Protein AF-A0A212CF14-F1 (afdb_monomer)

Nearest PDB structures (foldseek):
  8j7t-assembly1_B  TM=9.811E-01  e=1.892E-06  Homo sapiens
  8j7v-assembly1_A  TM=9.620E-01  e=1.892E-06  Homo sapiens
  8j80-assembly1_B  TM=9.614E-01  e=1.771E-06  Homo sapiens
  8j7u-assembly1_B  TM=9.612E-01  e=1.892E-06  Homo sapiens
  8j7y-assembly1_B  TM=9.575E-01  e=2.305E-06  Homo sapiens

InterPro domains:
  IPR045316 Zinc transporter Msc2-like [PTHR45755] (1-54)

pLDDT: mean 86.9, std 7.07, range [53.22, 93.81]

Structure (mmCIF, N/CA/C/O backbone):
data_AF-A0A212CF14-F1
#
_entry.id   AF-A0A212CF14-F1
#
loop_
_atom_site.group_PDB
_atom_site.id
_atom_site.type_symbol
_atom_site.label_atom_id
_atom_site.label_alt_id
_atom_site.label_comp_id
_atom_site.label_asym_id
_atom_site.label_entity_id
_atom_site.label_seq_id
_atom_site.pdbx_PDB_ins_code
_atom_site.Cartn_x
_atom_site.Cartn_y
_atom_site.Cartn_z
_atom_site.occupancy
_atom_site.B_iso_or_equiv
_atom_site.auth_seq_id
_atom_site.auth_comp_id
_atom_site.auth_asym_id
_atom_site.auth_atom_id
_atom_site.pdbx_PDB_model_num
ATOM 1 N N . MET A 1 1 ? 17.418 3.767 0.081 1.00 53.22 1 MET A N 1
ATOM 2 C CA . MET A 1 1 ? 16.802 5.013 -0.426 1.00 53.22 1 MET A CA 1
ATOM 3 C C . MET A 1 1 ? 16.407 4.812 -1.890 1.00 53.22 1 MET A C 1
ATOM 5 O O . MET A 1 1 ? 17.162 5.188 -2.777 1.00 53.22 1 MET A O 1
ATOM 9 N N . GLN A 1 2 ? 15.281 4.140 -2.154 1.00 73.19 2 GLN A N 1
ATOM 10 C CA . GLN A 1 2 ? 14.754 3.963 -3.515 1.00 73.19 2 GLN A CA 1
ATOM 11 C C . GLN A 1 2 ? 13.867 5.161 -3.869 1.00 73.19 2 GLN A C 1
ATOM 13 O O . GLN A 1 2 ? 13.005 5.542 -3.076 1.00 73.19 2 GLN A O 1
ATOM 18 N N . ARG A 1 3 ? 14.136 5.787 -5.020 1.00 73.94 3 ARG A N 1
ATOM 19 C CA . ARG A 1 3 ? 13.433 6.994 -5.475 1.00 73.94 3 ARG A CA 1
ATOM 20 C C . ARG A 1 3 ? 12.069 6.648 -6.068 1.00 73.94 3 ARG A C 1
ATOM 22 O O . ARG A 1 3 ? 11.908 5.598 -6.690 1.00 73.94 3 ARG A O 1
ATOM 29 N N . THR A 1 4 ? 11.130 7.576 -5.918 1.00 81.00 4 THR A N 1
ATOM 30 C CA . THR A 1 4 ? 9.846 7.545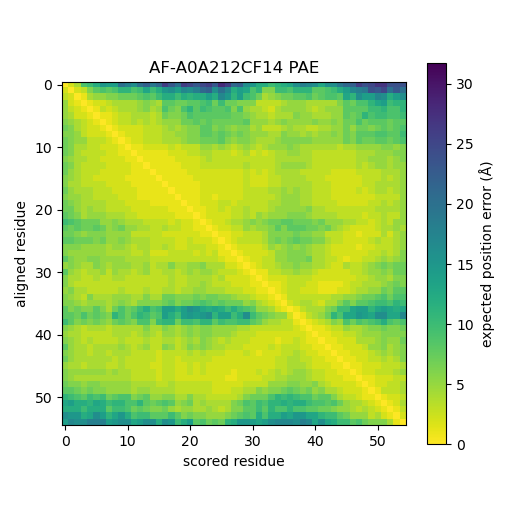 -6.617 1.00 81.00 4 THR A CA 1
ATOM 31 C C . THR A 1 4 ? 10.084 7.633 -8.128 1.00 81.00 4 THR A C 1
ATOM 33 O O . THR A 1 4 ? 10.890 8.464 -8.557 1.00 81.00 4 THR A O 1
ATOM 36 N N . PRO A 1 5 ? 9.439 6.791 -8.953 1.00 82.81 5 PRO A N 1
ATOM 37 C CA . PRO A 1 5 ? 9.599 6.865 -10.397 1.00 82.81 5 PRO A CA 1
ATOM 38 C C . PRO A 1 5 ? 8.913 8.130 -10.940 1.00 82.81 5 PRO A C 1
ATOM 40 O O . PRO A 1 5 ? 7.772 8.395 -10.554 1.00 82.81 5 PRO A O 1
ATOM 43 N N . PRO A 1 6 ? 9.526 8.857 -11.893 1.00 83.50 6 PRO A N 1
ATOM 44 C CA . PRO A 1 6 ? 8.966 10.103 -12.433 1.00 83.50 6 PRO A CA 1
ATOM 45 C C . PRO A 1 6 ? 7.612 9.904 -13.131 1.00 83.50 6 PRO A C 1
ATOM 47 O O . PRO A 1 6 ? 6.743 10.769 -13.104 1.00 83.50 6 PRO A O 1
ATOM 50 N N . LEU A 1 7 ? 7.388 8.714 -13.695 1.00 84.75 7 LEU A N 1
ATOM 51 C CA . LEU A 1 7 ? 6.109 8.307 -14.291 1.00 84.75 7 LEU A CA 1
ATOM 52 C C . LEU A 1 7 ? 4.950 8.290 -13.281 1.00 84.75 7 LEU A C 1
ATOM 54 O O . LEU A 1 7 ? 3.796 8.475 -13.662 1.00 84.75 7 LEU A O 1
ATOM 58 N N . LEU A 1 8 ? 5.245 8.065 -11.998 1.00 84.44 8 LEU A N 1
ATOM 59 C CA . LEU A 1 8 ? 4.246 7.998 -10.937 1.00 84.44 8 LEU A CA 1
ATOM 60 C C . LEU A 1 8 ? 4.057 9.333 -10.208 1.00 84.44 8 LEU A C 1
ATOM 62 O O . LEU A 1 8 ? 3.045 9.493 -9.532 1.00 84.44 8 LEU A O 1
ATOM 66 N N . GLU A 1 9 ? 4.959 10.305 -10.359 1.00 83.88 9 GLU A N 1
ATOM 67 C CA . GLU A 1 9 ? 4.888 11.582 -9.628 1.00 83.88 9 GLU A CA 1
ATOM 68 C C . GLU A 1 9 ? 3.589 12.353 -9.895 1.00 83.88 9 GLU A C 1
ATOM 70 O O . GLU A 1 9 ? 3.012 12.920 -8.971 1.00 83.88 9 GLU A O 1
ATOM 75 N N . ASN A 1 10 ? 3.078 12.312 -11.128 1.00 86.75 10 ASN A N 1
ATOM 76 C CA . ASN A 1 10 ? 1.822 12.982 -11.487 1.00 86.75 10 ASN A CA 1
ATOM 77 C C . ASN A 1 10 ? 0.573 12.169 -11.108 1.00 86.75 10 ASN A C 1
ATOM 79 O O . ASN A 1 10 ? -0.497 12.730 -10.873 1.00 86.75 10 ASN A O 1
ATOM 83 N N . THR A 1 11 ? 0.702 10.845 -11.038 1.00 89.31 11 THR A N 1
ATOM 84 C CA . THR A 1 11 ? -0.429 9.924 -10.855 1.00 89.31 11 THR A CA 1
ATOM 85 C C . THR A 1 11 ? -0.691 9.636 -9.375 1.00 89.31 11 THR A C 1
ATOM 87 O O . THR A 1 11 ? -1.843 9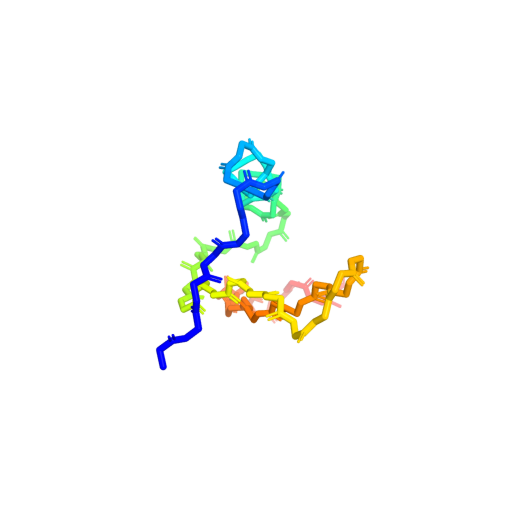.540 -8.954 1.00 89.31 11 THR A O 1
ATOM 90 N N . LEU A 1 12 ? 0.364 9.549 -8.556 1.00 89.69 12 LEU A N 1
ATOM 91 C CA . LEU A 1 12 ? 0.276 9.231 -7.127 1.00 89.69 12 LEU A CA 1
ATOM 92 C C . LEU A 1 12 ? -0.606 10.200 -6.329 1.00 89.69 12 LEU A C 1
ATOM 94 O O . LEU A 1 12 ? -1.444 9.704 -5.578 1.00 89.69 12 LEU A O 1
ATOM 98 N N . PRO A 1 13 ? -0.515 11.537 -6.493 1.00 90.19 13 PRO A N 1
ATOM 99 C CA . PRO A 1 13 ? -1.390 12.463 -5.775 1.00 90.19 13 PRO A CA 1
ATOM 100 C C . PRO A 1 13 ? -2.876 12.195 -6.037 1.00 90.19 13 PRO A C 1
ATOM 102 O O . PRO A 1 13 ? -3.680 12.214 -5.107 1.00 90.19 13 PRO A O 1
ATOM 105 N N . GLN A 1 14 ? -3.238 11.876 -7.284 1.00 91.81 14 GLN A N 1
ATOM 106 C CA . GLN A 1 14 ? -4.616 11.540 -7.645 1.00 91.81 14 GLN A CA 1
ATOM 107 C C . GLN A 1 14 ? -5.054 10.209 -7.023 1.00 91.81 14 GLN A C 1
ATOM 109 O O . GLN A 1 14 ? -6.183 10.088 -6.548 1.00 91.81 14 GLN A O 1
ATOM 114 N N . CYS A 1 15 ? -4.165 9.212 -6.993 1.00 91.06 15 CYS A 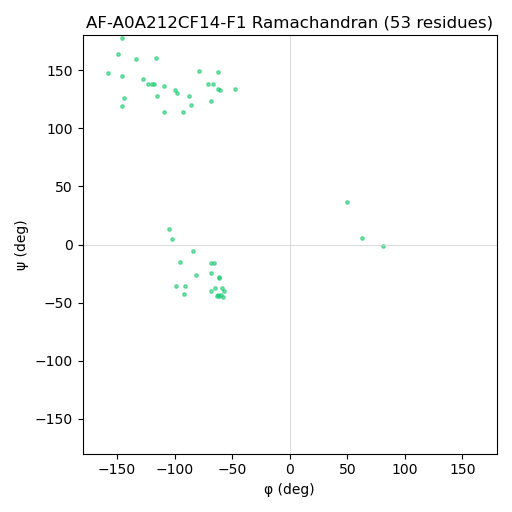N 1
ATOM 115 C CA . CYS A 1 15 ? -4.425 7.943 -6.317 1.00 91.06 15 CYS A CA 1
ATOM 116 C C . CYS A 1 15 ? -4.654 8.147 -4.814 1.00 91.06 15 CYS A C 1
ATOM 118 O O . CYS A 1 15 ? -5.621 7.615 -4.274 1.00 91.06 15 CYS A O 1
ATOM 120 N N . TYR A 1 16 ? -3.829 8.964 -4.153 1.00 92.56 16 TYR A N 1
ATOM 121 C CA . TYR A 1 16 ? -3.993 9.278 -2.733 1.00 92.56 16 TYR A CA 1
ATOM 122 C C . TYR A 1 16 ? -5.315 9.985 -2.452 1.00 92.56 16 TYR A C 1
ATOM 124 O O . TYR A 1 16 ? -6.017 9.594 -1.525 1.00 92.56 16 TYR A O 1
ATOM 132 N N . GLN A 1 17 ? -5.697 10.959 -3.283 1.00 91.56 17 GLN A N 1
ATOM 133 C CA . GLN A 1 17 ? -6.989 11.632 -3.155 1.00 91.56 17 GLN A CA 1
ATOM 134 C C . GLN A 1 17 ? -8.162 10.656 -3.274 1.00 91.56 17 GLN A C 1
ATOM 136 O O . GLN A 1 17 ? -9.087 10.721 -2.470 1.00 91.56 17 GLN A O 1
ATOM 141 N N . ARG A 1 18 ? -8.117 9.724 -4.233 1.00 91.75 18 ARG A N 1
ATOM 142 C CA . ARG A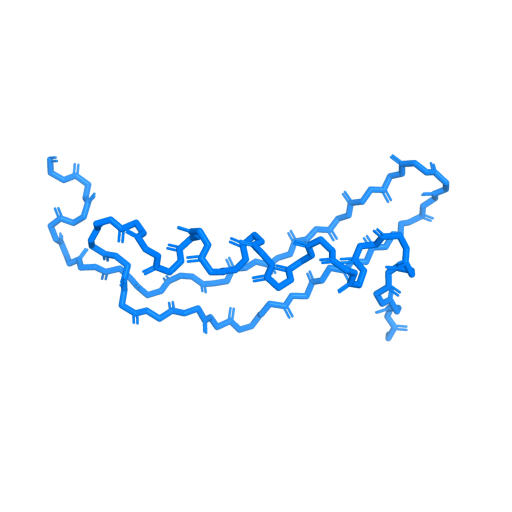 1 18 ? -9.164 8.702 -4.388 1.00 91.75 18 ARG A CA 1
ATOM 143 C C . ARG A 1 18 ? -9.256 7.787 -3.177 1.00 91.75 18 ARG A C 1
ATOM 145 O O . ARG A 1 18 ? -10.354 7.529 -2.704 1.00 91.75 18 ARG A O 1
ATOM 152 N N . VAL A 1 19 ? -8.117 7.328 -2.664 1.00 91.25 19 VAL A N 1
ATOM 153 C CA . VAL A 1 19 ? -8.077 6.468 -1.476 1.00 91.25 19 VAL A CA 1
ATOM 154 C C . VAL A 1 19 ? -8.580 7.215 -0.240 1.00 91.25 19 VAL A C 1
ATOM 156 O O . VAL A 1 19 ? -9.306 6.645 0.562 1.00 91.25 19 VAL A O 1
ATOM 159 N N . GLN A 1 20 ? -8.269 8.505 -0.112 1.00 90.69 20 GLN A N 1
ATOM 160 C CA . GLN A 1 20 ? -8.754 9.338 0.988 1.00 90.69 20 GLN A CA 1
ATOM 161 C C . GLN A 1 20 ? -10.268 9.594 0.935 1.00 90.69 20 GLN A C 1
ATOM 163 O O . GLN A 1 20 ? -10.873 9.869 1.964 1.00 90.69 20 GLN A O 1
ATOM 168 N N . GLN A 1 21 ? -10.882 9.510 -0.247 1.00 91.19 21 GLN A N 1
ATOM 169 C CA . GLN A 1 21 ? -12.331 9.636 -0.431 1.00 91.19 21 GLN A CA 1
ATOM 170 C C . GLN A 1 21 ? -13.090 8.323 -0.196 1.00 91.19 21 GLN A C 1
ATOM 172 O O . GLN A 1 21 ? -14.320 8.324 -0.240 1.00 91.19 21 GLN A O 1
ATOM 177 N N . LEU A 1 22 ? -12.393 7.205 0.030 1.00 90.44 22 LEU A N 1
ATOM 178 C CA . LEU A 1 22 ? -13.049 5.942 0.347 1.00 90.44 22 LEU A CA 1
ATOM 179 C C . LEU A 1 22 ? -13.745 6.037 1.706 1.00 90.44 22 LEU A C 1
ATOM 181 O O . LEU A 1 22 ? -13.205 6.573 2.676 1.00 90.44 22 LEU A O 1
ATOM 185 N N . GLN A 1 23 ? -14.957 5.489 1.770 1.00 88.75 23 GLN A N 1
ATOM 186 C CA . GLN A 1 23 ? -15.734 5.460 3.000 1.00 88.75 23 GLN A CA 1
ATOM 187 C C . GLN A 1 23 ? -14.978 4.676 4.077 1.00 88.75 23 GLN A C 1
ATOM 189 O O . GLN A 1 23 ? -14.437 3.605 3.817 1.00 88.75 23 GLN A O 1
ATOM 194 N N . GLY A 1 24 ? -14.912 5.242 5.280 1.00 89.56 24 GLY A N 1
ATOM 195 C CA . GLY A 1 24 ? -14.183 4.640 6.391 1.00 89.56 24 GLY A CA 1
ATOM 196 C C . GLY A 1 24 ? -12.673 4.886 6.371 1.00 89.56 24 GLY A C 1
ATOM 197 O O . GLY A 1 24 ? -12.019 4.476 7.319 1.00 89.56 24 GLY A O 1
ATOM 198 N N . VAL A 1 25 ? -12.090 5.577 5.381 1.00 92.38 25 VAL A N 1
ATOM 199 C CA . VAL A 1 25 ? -10.673 5.985 5.432 1.00 92.38 25 VAL A CA 1
ATOM 200 C C . VAL A 1 25 ? -10.533 7.310 6.182 1.00 92.38 25 VAL A C 1
ATOM 202 O O . VAL A 1 25 ? -11.059 8.338 5.765 1.00 92.38 25 VAL A O 1
ATOM 205 N N . TYR A 1 26 ? -9.777 7.308 7.279 1.00 91.56 26 TYR A N 1
ATOM 206 C CA . TYR A 1 26 ? -9.481 8.510 8.060 1.00 91.56 26 TYR A CA 1
ATOM 207 C C . TYR A 1 26 ? -8.190 9.197 7.627 1.00 91.56 26 TYR A C 1
ATOM 209 O O . TYR A 1 26 ? -8.126 10.424 7.565 1.00 91.56 26 TYR A O 1
ATOM 217 N N . SER A 1 27 ? -7.131 8.429 7.365 1.00 91.06 27 SER A N 1
ATOM 218 C CA . SER A 1 27 ? -5.826 9.006 7.047 1.00 91.06 27 SER A CA 1
ATOM 219 C C . SER A 1 27 ? -4.930 8.042 6.278 1.00 91.06 27 SER A C 1
ATOM 221 O O . SER A 1 27 ? -4.969 6.831 6.495 1.00 91.06 27 SER A O 1
ATOM 223 N N . LEU A 1 28 ? -4.097 8.605 5.404 1.00 92.06 28 LEU A N 1
ATOM 224 C CA . LEU A 1 28 ? -3.022 7.913 4.702 1.00 92.06 28 LEU A CA 1
ATOM 225 C C . LEU A 1 28 ? -1.704 8.215 5.419 1.00 92.06 28 LEU A C 1
ATOM 227 O O . LEU A 1 28 ? -1.414 9.369 5.737 1.00 92.06 28 LEU A O 1
ATOM 231 N N . GLN A 1 29 ? -0.907 7.183 5.668 1.00 91.81 29 GLN A N 1
ATOM 232 C CA . GLN A 1 29 ? 0.392 7.280 6.323 1.00 91.81 29 GLN A CA 1
ATOM 233 C C . GLN A 1 29 ? 1.438 6.462 5.565 1.00 91.81 29 GLN A C 1
ATOM 235 O O . GLN A 1 29 ? 1.110 5.534 4.825 1.00 91.81 29 GLN A O 1
ATOM 240 N N . GLU A 1 30 ? 2.710 6.797 5.787 1.00 89.50 30 GLU A N 1
ATOM 241 C CA . GLU A 1 30 ? 3.866 6.008 5.336 1.00 89.50 30 GLU A CA 1
ATOM 242 C C . GLU A 1 30 ? 3.809 5.622 3.838 1.00 89.50 30 GLU A C 1
ATOM 244 O O . GLU A 1 30 ? 4.222 4.526 3.456 1.00 89.50 30 GLU A O 1
ATOM 249 N N . GLN A 1 31 ? 3.287 6.510 2.974 1.00 89.50 31 GLN A N 1
ATOM 250 C CA . GLN A 1 31 ? 3.249 6.246 1.536 1.00 89.50 31 GLN A CA 1
ATOM 251 C C . GLN A 1 31 ? 4.655 6.245 0.927 1.00 89.50 31 GLN A C 1
ATOM 253 O O . GLN A 1 31 ? 5.385 7.236 0.988 1.00 89.50 31 GLN A O 1
ATOM 258 N N . HIS A 1 32 ? 5.026 5.145 0.279 1.00 89.62 32 HIS A N 1
ATOM 259 C CA . HIS A 1 32 ? 6.290 5.047 -0.442 1.00 89.62 32 HIS A CA 1
ATOM 260 C C . HIS A 1 32 ? 6.105 4.183 -1.678 1.00 89.62 32 HIS A C 1
ATOM 262 O O . HIS A 1 32 ? 5.759 3.014 -1.580 1.00 89.62 32 HIS A O 1
ATOM 268 N N . PHE A 1 33 ? 6.344 4.767 -2.848 1.00 89.94 33 PHE A N 1
ATOM 269 C CA . PHE A 1 33 ? 6.350 4.057 -4.120 1.00 89.94 33 PHE A CA 1
ATOM 270 C C . PHE A 1 33 ? 7.733 4.144 -4.744 1.00 89.94 33 PHE A C 1
ATOM 272 O O . PHE A 1 33 ? 8.369 5.196 -4.728 1.00 89.94 33 PHE A O 1
ATOM 279 N N . TRP A 1 34 ? 8.193 3.037 -5.305 1.00 88.75 34 TRP A N 1
ATOM 280 C CA . TRP A 1 34 ? 9.467 2.926 -5.991 1.00 88.75 34 TRP A CA 1
ATOM 281 C C . TRP A 1 34 ? 9.365 1.951 -7.162 1.00 88.75 34 TRP A C 1
ATOM 283 O O . TRP A 1 34 ? 8.325 1.354 -7.434 1.00 88.75 34 TRP A O 1
ATOM 293 N N . THR A 1 35 ? 10.462 1.804 -7.889 1.00 86.38 35 THR A N 1
ATOM 294 C CA . THR A 1 35 ? 10.592 0.840 -8.979 1.00 86.38 35 THR A CA 1
ATOM 295 C C . THR A 1 35 ? 11.844 -0.003 -8.763 1.00 86.38 35 THR A C 1
ATOM 297 O O . THR A 1 35 ? 12.847 0.496 -8.248 1.00 86.38 35 THR A O 1
ATOM 300 N N . LEU A 1 36 ? 11.763 -1.296 -9.089 1.00 81.69 36 LEU A N 1
ATOM 301 C CA . LEU A 1 36 ? 12.894 -2.233 -9.013 1.00 81.69 36 LEU A CA 1
ATOM 302 C C . LEU A 1 36 ? 13.550 -2.438 -10.385 1.00 81.69 36 LEU A C 1
ATOM 304 O O . LEU A 1 36 ? 14.767 -2.590 -10.474 1.00 81.69 36 LEU A O 1
ATOM 308 N N . CYS A 1 37 ? 12.743 -2.434 -11.446 1.00 79.88 37 CYS A N 1
ATOM 309 C CA . CYS A 1 37 ? 13.127 -2.613 -12.845 1.00 79.88 37 CYS A CA 1
ATOM 310 C C . CYS A 1 37 ? 12.144 -1.823 -13.725 1.00 79.88 37 CYS A C 1
ATOM 312 O O . CYS A 1 37 ? 11.058 -1.476 -13.256 1.00 79.88 37 CYS A O 1
ATOM 314 N N . SER A 1 38 ? 12.485 -1.581 -14.995 1.00 80.56 38 SER A N 1
ATOM 315 C CA . SER A 1 38 ? 11.550 -0.997 -15.969 1.00 80.56 38 SER A CA 1
ATOM 316 C C . SER A 1 38 ? 10.195 -1.713 -15.924 1.00 80.56 38 SER A C 1
ATOM 318 O O . SER A 1 38 ? 10.153 -2.939 -15.844 1.00 80.56 38 SER A O 1
ATOM 320 N N . ASP A 1 39 ? 9.108 -0.940 -15.912 1.00 79.88 39 ASP A N 1
ATOM 321 C CA . ASP A 1 39 ? 7.710 -1.402 -15.848 1.00 79.88 39 ASP A CA 1
ATOM 322 C C . ASP A 1 39 ? 7.285 -2.170 -14.580 1.00 79.88 39 ASP A C 1
ATOM 324 O O . ASP A 1 39 ? 6.140 -2.612 -14.479 1.00 79.88 39 ASP A O 1
ATOM 328 N N . VAL A 1 40 ? 8.154 -2.279 -13.567 1.00 85.19 40 VAL A N 1
ATOM 329 C CA . VAL A 1 40 ? 7.810 -2.868 -12.264 1.00 85.19 40 VAL A CA 1
ATOM 330 C C . VAL A 1 40 ? 7.755 -1.781 -11.200 1.00 85.19 40 VAL A C 1
ATOM 332 O O . VAL A 1 40 ? 8.779 -1.200 -10.823 1.00 85.19 40 VAL A O 1
ATOM 335 N N . TYR A 1 41 ? 6.556 -1.543 -10.673 1.00 87.44 41 TYR A N 1
ATOM 336 C CA . TYR A 1 41 ? 6.304 -0.593 -9.594 1.00 87.44 41 TYR A CA 1
ATOM 337 C C . TYR A 1 41 ? 5.969 -1.329 -8.302 1.00 87.44 41 TYR A C 1
ATOM 339 O O . TYR A 1 41 ? 5.184 -2.274 -8.294 1.00 87.44 41 TYR A O 1
ATOM 347 N N . VAL A 1 42 ? 6.555 -0.872 -7.204 1.00 89.31 42 VAL A N 1
ATOM 348 C CA . VAL A 1 42 ? 6.302 -1.382 -5.858 1.00 89.31 42 VAL A CA 1
ATOM 349 C C . VAL A 1 42 ? 5.856 -0.211 -5.001 1.00 89.31 42 VAL A C 1
ATOM 351 O O . VAL A 1 42 ? 6.397 0.887 -5.121 1.00 89.31 42 VAL A O 1
ATOM 354 N N . GLY A 1 43 ? 4.854 -0.428 -4.159 1.00 90.06 43 GLY A N 1
ATOM 355 C CA . GLY A 1 43 ? 4.320 0.612 -3.299 1.00 90.06 43 GLY A CA 1
ATOM 356 C C . GLY A 1 43 ? 3.863 0.077 -1.960 1.00 90.06 43 GLY A C 1
ATOM 357 O O . GLY A 1 43 ? 3.326 -1.025 -1.871 1.00 90.06 43 GLY A O 1
ATOM 358 N N . THR A 1 44 ? 4.055 0.884 -0.927 1.00 90.69 44 THR A N 1
ATOM 359 C CA . THR A 1 44 ? 3.492 0.690 0.403 1.00 90.69 44 THR A CA 1
ATOM 360 C C . THR A 1 44 ? 2.625 1.888 0.741 1.00 90.69 44 THR A C 1
ATOM 362 O O . THR A 1 44 ? 2.983 3.035 0.466 1.00 90.69 44 THR A O 1
ATOM 365 N N . LEU A 1 45 ? 1.473 1.618 1.342 1.00 91.75 45 LEU A N 1
ATOM 366 C CA . LEU A 1 45 ? 0.560 2.634 1.834 1.00 91.75 45 LEU A CA 1
ATOM 367 C C . LEU A 1 45 ? -0.072 2.117 3.119 1.00 91.75 45 LEU A C 1
ATOM 369 O O . LEU A 1 45 ? -0.644 1.027 3.130 1.00 91.75 45 LEU A O 1
ATOM 373 N N . LYS A 1 46 ? 0.020 2.897 4.193 1.00 93.38 46 LYS A N 1
ATOM 374 C CA . LYS A 1 46 ? -0.660 2.598 5.447 1.00 93.38 46 LYS A CA 1
ATOM 375 C C . LYS A 1 46 ? -1.945 3.400 5.519 1.00 93.38 46 LYS A C 1
ATOM 377 O O . LYS A 1 46 ? -1.952 4.607 5.288 1.00 93.38 46 LYS A O 1
ATOM 382 N N . LEU A 1 47 ? -3.031 2.713 5.839 1.00 92.69 47 LEU A N 1
ATOM 383 C CA . LEU A 1 47 ? -4.359 3.297 5.922 1.00 92.69 47 LEU A CA 1
ATOM 384 C C . LEU A 1 47 ? -4.845 3.213 7.359 1.00 92.69 47 LEU A C 1
ATOM 386 O O . LEU A 1 47 ? -4.821 2.148 7.972 1.00 92.69 47 LEU A O 1
ATOM 390 N N . VAL A 1 48 ? -5.277 4.351 7.888 1.00 93.31 48 VAL A N 1
ATOM 391 C CA . VAL A 1 48 ? -6.057 4.406 9.119 1.00 93.31 48 VAL A CA 1
ATOM 392 C C . VAL A 1 48 ? -7.513 4.383 8.702 1.00 93.31 48 VAL A C 1
ATOM 394 O O . VAL A 1 48 ? -7.972 5.316 8.040 1.00 93.31 48 VAL A O 1
ATOM 397 N N . VAL A 1 49 ? -8.208 3.312 9.065 1.00 93.81 49 VAL A N 1
ATOM 398 C CA . VAL A 1 49 ? -9.615 3.105 8.728 1.00 93.81 49 VAL A CA 1
ATOM 399 C C . VAL A 1 49 ? -10.487 3.070 9.979 1.00 93.81 49 VAL A C 1
ATOM 401 O O . VAL A 1 49 ? -9.990 2.874 11.091 1.00 93.81 49 VAL A O 1
ATOM 404 N N . ALA A 1 50 ? -11.782 3.296 9.795 1.00 92.00 50 ALA A N 1
ATOM 405 C CA . ALA A 1 50 ? -12.789 3.134 10.823 1.00 92.00 50 ALA A CA 1
ATOM 406 C C . ALA A 1 50 ? -12.859 1.665 11.283 1.00 92.00 50 ALA A C 1
ATOM 408 O O . ALA A 1 50 ? -12.592 0.761 10.489 1.00 92.00 50 ALA A O 1
ATOM 409 N N . PRO A 1 51 ? -13.192 1.405 12.557 1.00 87.31 51 PRO A N 1
ATOM 410 C CA . PRO A 1 51 ? -13.302 0.043 13.081 1.00 87.31 51 PRO A CA 1
ATOM 411 C C . PRO A 1 51 ? -14.447 -0.764 12.448 1.00 87.31 51 PRO A C 1
ATOM 413 O O . PRO A 1 51 ? -14.468 -1.977 12.594 1.00 87.31 51 PRO A O 1
ATOM 416 N N . ASP A 1 52 ? -15.382 -0.094 11.777 1.00 88.56 52 ASP A N 1
ATOM 417 C CA . ASP A 1 52 ? -16.498 -0.645 11.006 1.00 88.56 52 ASP A CA 1
ATOM 418 C C . ASP A 1 52 ? -16.270 -0.558 9.484 1.00 88.56 52 ASP A C 1
ATOM 420 O O . ASP A 1 52 ? -17.204 -0.719 8.705 1.00 88.56 52 ASP A O 1
ATOM 424 N N . ALA A 1 53 ? -15.043 -0.277 9.031 1.00 83.12 53 ALA A N 1
ATOM 425 C CA . ALA A 1 53 ? -14.752 -0.099 7.607 1.00 83.12 53 ALA A CA 1
ATOM 426 C C . ALA A 1 53 ? -14.861 -1.393 6.773 1.00 83.12 53 ALA A C 1
ATOM 428 O O . ALA A 1 53 ? -14.910 -1.313 5.547 1.00 83.12 53 ALA A O 1
ATOM 429 N N . ASP A 1 54 ? -14.871 -2.564 7.413 1.00 80.50 54 ASP A N 1
ATOM 430 C CA . ASP A 1 54 ? -15.046 -3.886 6.799 1.00 80.50 54 ASP A CA 1
ATOM 431 C C . ASP A 1 54 ? -16.459 -4.472 6.972 1.00 80.50 54 ASP A C 1
ATOM 433 O O . ASP A 1 54 ? -16.680 -5.623 6.587 1.00 80.50 54 ASP A O 1
ATOM 437 N N . ALA A 1 55 ? -17.389 -3.700 7.552 1.00 68.62 55 ALA A N 1
ATOM 438 C CA . ALA A 1 55 ? -18.765 -4.121 7.813 1.00 68.62 55 ALA A CA 1
ATOM 439 C C . ALA A 1 55 ? -19.611 -4.318 6.542 1.00 68.62 55 ALA A C 1
ATOM 441 O O . ALA A 1 55 ? -19.435 -3.563 5.555 1.00 68.62 55 ALA A O 1
#

Radius of gyration: 13.05 Å; Cα contacts (8 Å, |Δi|>4): 66; chains: 1; bounding box: 36×17×29 Å

Foldseek 3Di:
DADADPVCPVVVVVVLVVVCPQAFWDDKPDWDKHADDPPRIDIDIDTDGHPVSVD

Mean predicted aligned error: 4.99 Å

Organism: Cervus elaphus hippelaphus (NCBI:txid46360)

Sequence (55 aa):
MQRTPPLLENTLPQCYQRVQQLQGVYSLQEQHFWTLCSDVYVGTLKLVVAPDADA

Solvent-accessible surface area (backbone atoms only — not comparable to full-atom values): 3494 Å² total; per-residue (Å²): 137,78,61,64,47,77,87,44,65,77,50,48,61,57,52,52,54,55,55,57,67,39,84,43,42,78,46,84,41,80,72,48,50,28,56,88,50,91,98,40,77,48,72,46,72,42,74,43,60,44,97,66,55,85,112

Secondary structure (DSSP, 8-state):
-PPPPHHHHTTHHHHHHHHHTSTTEEEEEEEEEEEEETTEEEEEEEEEE-TTTT-

=== Feature glossary ===
Feature key, reading from the visual/contextual features back to the raw sequence:

Rendered structure images. Six rendered views show the 3D structure from the faces of a cube — i.e. along ±x, ±y, ±z. Rendering representation is drawn randomly per protein from cartoon (secondary-structure ribbons), sticks (backbone bonds), or molecular surface; coloring is either N→C rainbow (blue at the N-terminus through red at the C-terminus) or one color per chain.

Contact-map, Ramachandran, and PAE plots. The contact map is a binary N×N matrix image: pixel (i, j) is dark where Cα_i and Cα_j are within 8 Å and |i−j|>4. Because the |i−j|>4 filter removes local helical contacts, off-diagonal stripes parallel to the main diagonal indicate parallel β-sheets; stripes perpendicular to it indicate ant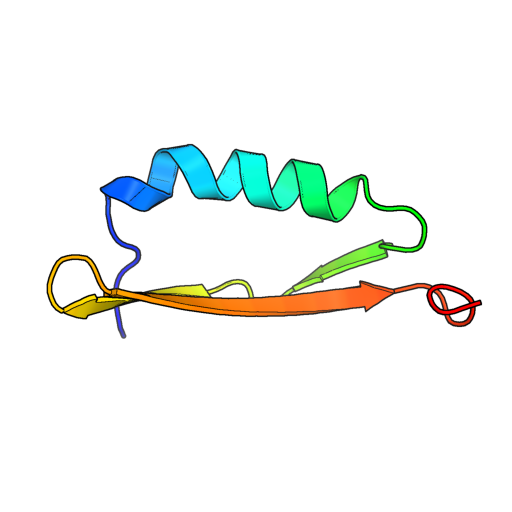iparallel β-sheets. The Ramachandran plot scatters every residue's (φ, ψ) pair against the sterically allowed regions. The PAE heatmap renders the predicted-aligned-error matrix.

InterPro / GO / CATH / organism. Database cross-references. InterPro integrates a dozen domain/family signature databases into unified entries with residue-range hits. GO terms attach function/process/location labels with evidence codes. CATH codes position the fold in a four-level structural taxonomy. Organism is the NCBI-taxonomy species name.

Nearest PDB structures. The Foldseek neighbor list gives the closest experimentally determined structures in the PDB, ranked by structural alignment. TM-score near 1 means near-identical fold; near 0.3 means only rough topology match. This is how one finds what a novel AlphaFold prediction most resembles in the solved-structure universe.

Predicted aligned error. PAE(i, j) answers: if I align the predicted and true structures on residue i, how far off (in Å) do I expect residue j to be? A block-diagonal PAE matrix with low values on the blocks and high values off-diagonal is the signature of a multi-domain protein with confidently predicted domains but uncertain inter-domain orientation.

Solvent-accessible surface area. Accessible surface area quantifies burial. A residue with SASA near zero is packed into the hydrophobic core; one with SASA >100 Å² sits on the surface. Computed here via the Shrake–Rupley numerical algorithm with a 1.4 Å probe.

B-factor. B-factor (Debye–Waller factor) reflects atomic displacement in the crystal lattice. It is an experimental observable (units Å²), not a prediction; low values mean the atom is pinned down, high values mean it moves or is heterogeneous across the crystal.

pLDDT. For AlphaFold models, the B-factor field carries pLDDT — the model's own estimate of local accuracy on a 0–100 scale. Regions with pLDDT<50 should be treated as essentially unmodeled; they often correspond to intrinsically disordered segments.

Backbone torsions (φ/ψ). φ (phi) an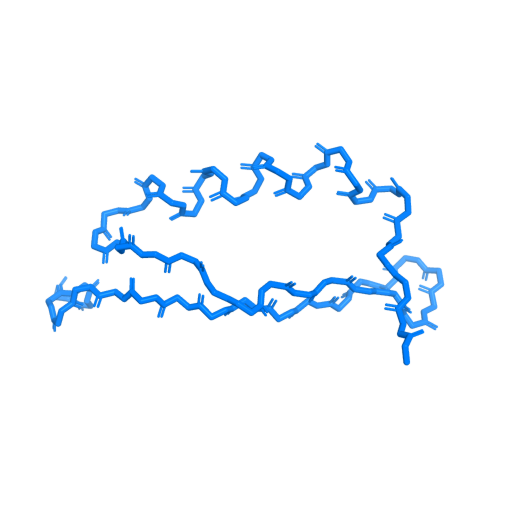d ψ (psi) are the two rotatable backbone dihedrals per residue: φ is the C(i-1)–N–Cα–C torsion, ψ is the N–Cα–C–N(i+1) torsion, both in degrees on (−180°, 180°]. α-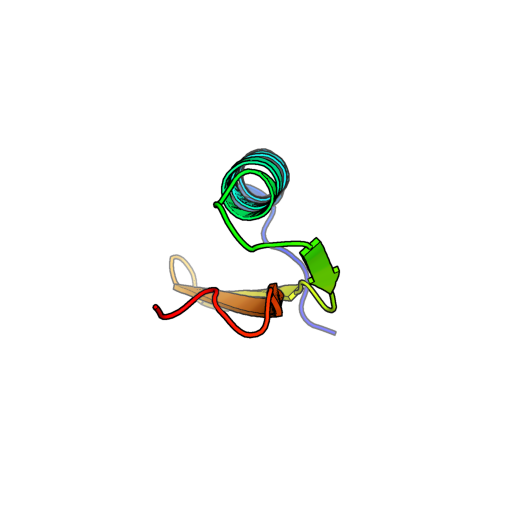helical residues cluster near (−60°, −45°); β-strand residues near (−120°, +130°). A Ramachandran plot is simply a scatter of (φ, ψ) for every residue.

Radius of gyration, Cα contacts, bounding box. Radius of gyration (Rg) is the root-mean-square distance of Cα atoms from their centroid — a single number for overall size and compactness. A globular domain of N residues has Rg ≈ 2.2·N^0.38 Å; an extended or disordered chain has a much larger Rg. The Cα c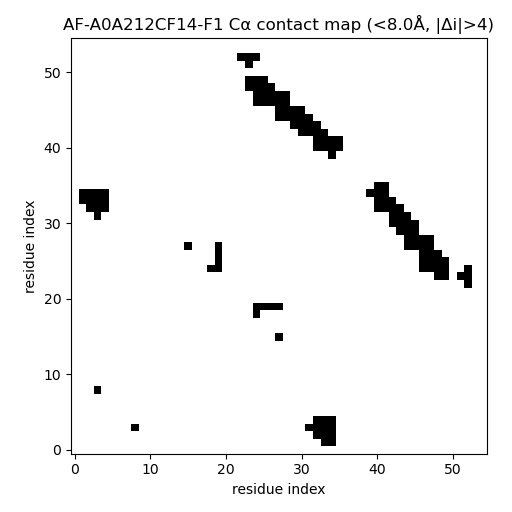ontact count is the number of residue pairs whose Cα atoms are within 8 Å and are more than four positions apart in sequence — a standard proxy for tertiary packing density. The bounding box is the smallest axis-aligned box enclosing all Cα atoms.

Secondary structure (3-state, P-SEA). Three-state secondary structure (P-SEA) collapses the eight DSSP classes into helix (a), strand (b), and coil (c). P-SEA assigns these from Cα geometry alone — distances and angles — without requiring backbone oxygens, so it works on any Cα trace.

Secondary structure (8-state, DSSP). DSSP 8-state secondary structure assigns each residue one of H (α-helix), G (3₁₀-helix), I (π-helix), E (extended β-strand), B (isolated β-bridge), T (hydrogen-bonded turn), S (bend), or '-' (coil). The assignment is computed from backbone hydrogen-bond geometry via the Kab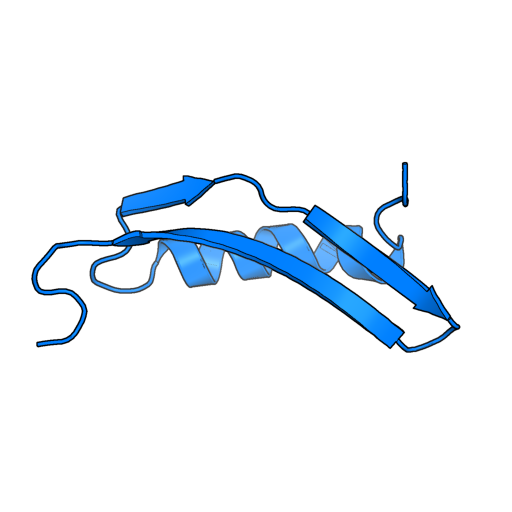sch–Sander algorithm.

Foldseek 3Di. A 3Di character summarizes, for each residue, the relative orientation of the Cα frame of its nearest spatial neighbor. Because it encodes fold topology rather than chemistry, 3Di alignments detect remote structural similarity that sequence alignment misses.

mmCIF coordinates. The mmCIF block holds the 3D Cartesian coordinates of each backbone atom (N, Cα, C, O) in ångströms. mmCIF is the PDB's canonical archive format — a tagged-loop text representation of the atomic model.

Sequence. Sequence gives the chain of amino acids in standard one-letter code (A=alanine, C=cysteine, …, Y=tyrosine), read N→C. It is the only feature that is directly encoded by the gene; all structural features are derived from the folded form of this sequence.